Protein AF-A0A8B3B816-F1 (afdb_monomer)

Mean predicted aligned error: 7.4 Å

Radius of gyration: 19.39 Å; Cα contacts (8 Å, |Δi|>4): 134; chains: 1; bounding box: 43×33×67 Å

Nearest PDB structures (foldseek):
  7ane-assembly1_P  TM=3.308E-01  e=9.826E-01  Leishmania major
  7z15-assembly1_A  TM=2.293E-01  e=8.675E-01  Escherichia coli
  4xb6-assembly1_E  TM=2.740E-01  e=2.503E+00  Escherichia coli str. K-12 substr. MG1655
  7z19-assembly1_A  TM=1.870E-01  e=2.352E+00  Escherichia coli

Foldseek 3Di:
DLVVLLVVQLVVQLVQCVQQPHDPVRSVCQSVFHKDKDFAWTADPVVRDIDTDGIWIWGWDQDPVHNSHIAIDTNNHGPNVVVVVRVVVVVVVVPPPPPPPPPDDDD

Solvent-accessible surface area (backbone atoms only — not comparable to full-atom values): 6264 Å² total; per-residue (Å²): 137,77,62,63,63,50,52,54,38,47,52,52,49,44,53,49,33,47,66,26,58,45,52,73,70,56,28,55,38,30,68,73,51,35,74,43,81,49,62,47,69,37,41,35,77,95,73,75,43,72,48,77,43,86,69,43,44,32,32,44,40,65,34,91,92,42,79,72,42,68,36,58,18,46,72,88,36,51,44,68,62,52,50,52,50,55,50,51,54,55,52,51,65,68,66,52,75,79,71,75,75,83,74,76,84,79,132

pLDDT: mean 88.68, std 13.54, range [46.62, 98.25]

Structure (mmCIF, N/CA/C/O backbone):
data_AF-A0A8B3B816-F1
#
_entry.id   AF-A0A8B3B816-F1
#
loop_
_atom_site.group_PDB
_atom_site.id
_atom_site.type_symbol
_atom_site.label_atom_id
_atom_site.label_alt_id
_atom_site.label_comp_id
_atom_site.label_asym_id
_atom_site.label_entity_id
_atom_site.label_seq_id
_atom_site.pdbx_PDB_ins_code
_atom_site.Cartn_x
_atom_site.Cartn_y
_atom_site.Cartn_z
_atom_site.occupancy
_atom_site.B_iso_or_equiv
_atom_site.auth_seq_id
_atom_site.auth_comp_id
_atom_site.auth_asym_id
_atom_site.auth_atom_id
_atom_site.pdbx_PDB_model_num
ATOM 1 N N . ALA A 1 1 ? 21.662 -11.312 -18.062 1.00 54.84 1 ALA A N 1
ATOM 2 C CA . ALA A 1 1 ? 20.240 -11.579 -17.762 1.00 54.84 1 ALA A CA 1
ATOM 3 C C . ALA A 1 1 ? 19.806 -10.797 -16.513 1.00 54.84 1 ALA A C 1
ATOM 5 O O . ALA A 1 1 ? 19.791 -11.349 -15.425 1.00 54.84 1 ALA A O 1
ATOM 6 N N . ALA A 1 2 ? 19.502 -9.498 -16.646 1.00 60.59 2 ALA A N 1
ATOM 7 C CA . ALA A 1 2 ? 19.132 -8.623 -15.516 1.00 60.59 2 ALA A CA 1
ATOM 8 C C . ALA A 1 2 ? 17.618 -8.328 -15.428 1.00 60.59 2 ALA A C 1
ATOM 10 O O . ALA A 1 2 ? 17.168 -7.636 -14.524 1.00 60.59 2 ALA A O 1
ATOM 11 N N . TRP A 1 3 ? 16.824 -8.850 -16.369 1.00 60.44 3 TRP A N 1
ATOM 12 C CA . TRP A 1 3 ? 15.391 -8.552 -16.484 1.00 60.44 3 TRP A CA 1
ATOM 13 C C . TRP A 1 3 ? 14.519 -9.408 -15.548 1.00 60.44 3 TRP A C 1
ATOM 15 O O . TRP A 1 3 ? 13.462 -8.983 -15.093 1.00 60.44 3 TRP A O 1
ATOM 25 N N . PHE A 1 4 ? 14.995 -10.610 -15.211 1.00 61.72 4 PHE A N 1
ATOM 26 C CA . PHE A 1 4 ? 14.245 -11.593 -14.430 1.00 61.72 4 PHE A CA 1
ATOM 27 C C . PHE A 1 4 ? 13.989 -11.184 -12.962 1.00 61.72 4 PHE A C 1
ATOM 29 O O . PHE A 1 4 ? 12.863 -11.376 -12.500 1.00 61.72 4 PHE A O 1
ATOM 36 N N . PRO A 1 5 ? 14.950 -10.574 -12.229 1.00 73.88 5 PRO A N 1
ATOM 37 C CA . PRO A 1 5 ? 14.694 -10.067 -10.878 1.0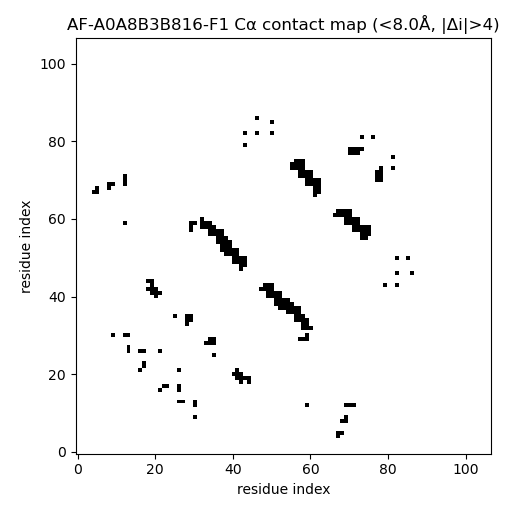0 73.88 5 PRO A CA 1
ATOM 38 C C . PRO A 1 5 ? 13.632 -8.960 -10.858 1.00 73.88 5 PRO A C 1
ATOM 40 O O . PRO A 1 5 ? 12.726 -8.987 -10.032 1.00 73.88 5 PRO A O 1
ATOM 43 N N . TYR A 1 6 ? 13.689 -8.035 -11.821 1.00 81.75 6 TYR A N 1
ATOM 44 C CA . TYR A 1 6 ? 12.742 -6.923 -11.919 1.00 81.75 6 TYR A CA 1
ATOM 45 C C . TYR A 1 6 ? 11.317 -7.395 -12.237 1.00 81.75 6 TYR A C 1
ATOM 47 O O . TYR A 1 6 ? 10.359 -6.930 -11.626 1.00 81.75 6 TYR A O 1
ATOM 55 N N . PHE A 1 7 ? 11.168 -8.368 -13.142 1.00 87.25 7 PHE A N 1
ATOM 56 C CA . PHE A 1 7 ? 9.863 -8.949 -13.463 1.00 87.25 7 PHE A CA 1
ATOM 57 C C . PHE A 1 7 ? 9.222 -9.654 -12.256 1.00 87.25 7 PHE A C 1
ATOM 59 O O . PHE A 1 7 ? 8.031 -9.484 -12.003 1.00 87.25 7 PHE A O 1
ATOM 66 N N . ARG A 1 8 ? 10.012 -10.398 -11.467 1.00 91.06 8 ARG A N 1
ATOM 67 C CA . ARG A 1 8 ? 9.527 -11.024 -10.225 1.00 91.06 8 ARG A CA 1
ATOM 68 C C . ARG A 1 8 ? 9.029 -9.989 -9.217 1.00 91.06 8 ARG A C 1
ATOM 70 O O . ARG A 1 8 ? 7.962 -10.173 -8.638 1.00 91.06 8 ARG A O 1
ATOM 77 N N . GLU A 1 9 ? 9.763 -8.894 -9.044 1.00 92.38 9 GLU A N 1
ATOM 78 C CA . GLU A 1 9 ? 9.357 -7.809 -8.146 1.00 92.38 9 GLU A CA 1
ATOM 79 C C . GLU A 1 9 ? 8.103 -7.080 -8.633 1.00 92.38 9 GLU A C 1
ATOM 81 O O . GLU A 1 9 ? 7.237 -6.729 -7.834 1.00 92.38 9 GLU A O 1
ATOM 86 N N . MET A 1 10 ? 7.956 -6.917 -9.946 1.00 92.12 10 MET A N 1
ATOM 87 C CA . MET A 1 10 ? 6.758 -6.343 -10.550 1.00 92.12 10 MET A CA 1
ATOM 88 C C . MET A 1 10 ? 5.509 -7.192 -10.258 1.00 92.12 10 MET A C 1
ATOM 90 O O . MET A 1 10 ? 4.499 -6.652 -9.810 1.00 92.12 10 MET A O 1
ATOM 94 N N . LEU A 1 11 ? 5.599 -8.520 -10.415 1.00 94.62 11 LEU A N 1
ATOM 95 C CA . LEU A 1 11 ? 4.515 -9.448 -10.060 1.00 94.62 11 LEU A CA 1
ATOM 96 C C . LEU A 1 11 ? 4.199 -9.428 -8.558 1.00 94.62 11 LEU A C 1
ATOM 98 O O . LEU A 1 11 ? 3.035 -9.496 -8.163 1.00 94.62 11 LEU A O 1
ATOM 102 N N . ARG A 1 12 ? 5.222 -9.306 -7.700 1.00 95.38 12 ARG A N 1
ATOM 103 C CA . ARG A 1 12 ? 5.025 -9.179 -6.249 1.00 95.38 12 ARG A CA 1
ATOM 104 C C . ARG A 1 12 ? 4.221 -7.925 -5.904 1.00 95.38 12 ARG A C 1
ATOM 106 O O . ARG A 1 12 ? 3.309 -7.995 -5.083 1.00 95.38 12 ARG A O 1
ATOM 113 N N . ILE A 1 13 ? 4.540 -6.796 -6.535 1.00 96.25 13 ILE A N 1
ATOM 114 C CA . ILE A 1 13 ? 3.805 -5.539 -6.359 1.00 96.25 13 ILE A CA 1
ATOM 115 C C . ILE A 1 13 ? 2.378 -5.641 -6.894 1.00 96.25 13 ILE A C 1
ATOM 117 O O . ILE A 1 13 ? 1.457 -5.163 -6.236 1.00 96.25 13 ILE A O 1
ATOM 121 N N . GLU A 1 14 ? 2.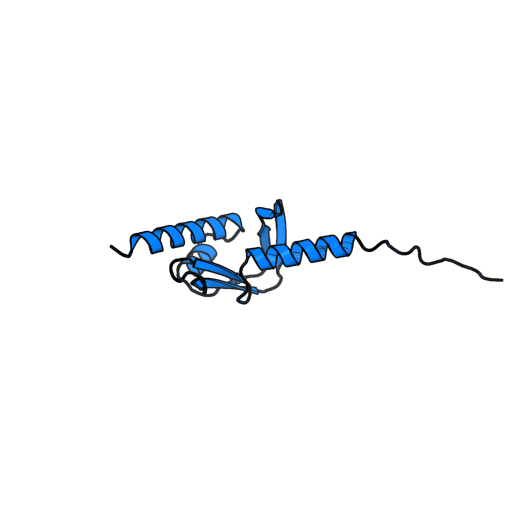177 -6.276 -8.046 1.00 97.19 14 GLU A N 1
ATOM 122 C CA . GLU A 1 14 ? 0.845 -6.501 -8.608 1.00 97.19 14 GLU A CA 1
ATOM 123 C C . GLU A 1 14 ? -0.051 -7.286 -7.639 1.00 97.19 14 GLU A C 1
ATOM 125 O O . GLU A 1 14 ? -1.160 -6.848 -7.323 1.00 97.19 14 GLU A O 1
ATOM 130 N N . ASN A 1 15 ? 0.459 -8.396 -7.098 1.00 97.56 15 ASN A N 1
ATOM 131 C CA . ASN A 1 15 ? -0.256 -9.202 -6.108 1.00 97.56 15 ASN A CA 1
ATOM 132 C C . ASN A 1 15 ? -0.552 -8.409 -4.829 1.00 97.56 15 ASN A C 1
ATOM 134 O O . ASN A 1 15 ? -1.668 -8.472 -4.316 1.00 97.56 15 ASN A O 1
ATOM 138 N N . LEU A 1 16 ? 0.415 -7.622 -4.344 1.00 97.56 16 LEU A N 1
ATOM 139 C CA . LEU A 1 16 ? 0.229 -6.756 -3.180 1.00 97.56 16 LEU A CA 1
ATOM 140 C C . LEU A 1 16 ? -0.872 -5.711 -3.412 1.00 97.56 16 LEU A C 1
ATOM 142 O O . LEU A 1 16 ? -1.697 -5.490 -2.529 1.00 97.56 16 LEU A O 1
ATOM 146 N N . CYS A 1 17 ? -0.916 -5.079 -4.589 1.00 97.94 17 CYS A N 1
ATOM 147 C CA . CYS A 1 17 ? -1.941 -4.081 -4.899 1.00 97.94 17 CYS A CA 1
ATOM 148 C C . CYS A 1 17 ? -3.348 -4.694 -4.860 1.00 97.94 17 CYS A C 1
ATOM 150 O O . CYS A 1 17 ? -4.246 -4.135 -4.228 1.00 97.94 17 CYS A O 1
ATOM 152 N N . ARG A 1 18 ? -3.519 -5.876 -5.466 1.00 97.44 18 ARG A N 1
ATOM 153 C CA . ARG A 1 18 ? -4.793 -6.609 -5.444 1.00 97.44 18 ARG A CA 1
ATOM 154 C C . ARG A 1 18 ? -5.190 -7.028 -4.028 1.00 97.44 18 ARG A C 1
ATOM 156 O O . ARG A 1 18 ? -6.345 -6.863 -3.655 1.00 97.44 18 ARG A O 1
ATOM 163 N N . LEU A 1 19 ? -4.236 -7.517 -3.231 1.00 97.75 19 LEU A N 1
ATOM 164 C CA . LEU A 1 19 ? -4.462 -7.914 -1.836 1.00 97.75 19 LEU A CA 1
ATOM 165 C C . LEU A 1 19 ? -4.943 -6.743 -0.970 1.00 97.75 19 LEU A C 1
ATOM 167 O O . LEU A 1 19 ? -5.841 -6.904 -0.149 1.00 97.75 19 LEU A O 1
ATOM 171 N N . ILE A 1 20 ? -4.363 -5.559 -1.169 1.00 97.12 20 ILE A N 1
ATOM 172 C CA . ILE A 1 20 ? -4.758 -4.336 -0.459 1.00 97.12 20 ILE A CA 1
ATOM 173 C C . ILE A 1 20 ? -6.160 -3.864 -0.880 1.00 97.12 20 ILE A C 1
ATOM 175 O O . ILE A 1 20 ? -6.836 -3.193 -0.099 1.00 97.12 20 ILE A O 1
ATOM 179 N N . GLY A 1 21 ? -6.618 -4.238 -2.076 1.00 96.94 21 GLY A N 1
ATOM 180 C CA . GLY A 1 21 ? -7.953 -3.922 -2.584 1.00 96.94 21 GLY A CA 1
ATOM 181 C C . GLY A 1 21 ? -7.982 -2.924 -3.740 1.00 96.94 21 GLY A C 1
ATOM 182 O O . GLY A 1 21 ? -9.048 -2.385 -4.025 1.00 96.94 21 GLY A O 1
ATOM 183 N N . PHE A 1 22 ? -6.851 -2.670 -4.409 1.00 98.00 22 PHE A N 1
ATOM 184 C CA . PHE A 1 22 ? -6.856 -1.903 -5.656 1.00 98.00 22 PHE A CA 1
ATOM 185 C C . PHE A 1 22 ? -7.467 -2.718 -6.800 1.00 98.00 22 PHE A C 1
ATOM 187 O O . PHE A 1 22 ? -7.204 -3.915 -6.940 1.00 98.00 22 PHE A O 1
ATOM 194 N N . ASP A 1 23 ? -8.233 -2.050 -7.661 1.00 97.50 23 ASP A N 1
ATOM 195 C CA . ASP A 1 23 ? -8.766 -2.653 -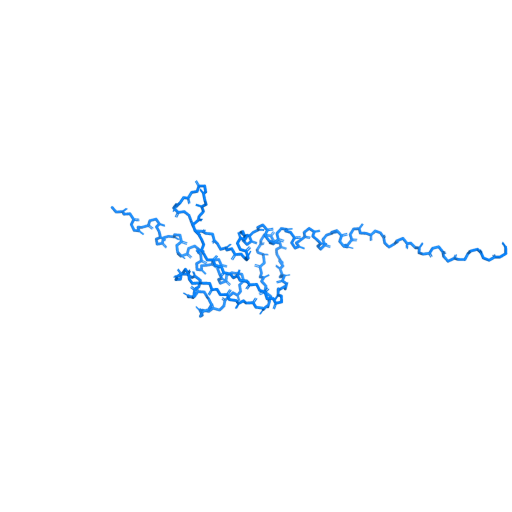8.881 1.00 97.50 23 ASP A CA 1
ATOM 196 C C . ASP A 1 23 ? -7.677 -2.863 -9.953 1.00 97.50 23 ASP A C 1
ATOM 198 O O . ASP A 1 23 ? -6.513 -2.471 -9.802 1.00 97.50 23 ASP A O 1
ATOM 202 N N . GLU A 1 24 ? -8.044 -3.495 -11.069 1.00 96.88 24 GLU A N 1
ATOM 203 C CA . GLU A 1 24 ? -7.113 -3.786 -12.163 1.00 96.88 24 GLU A CA 1
ATOM 204 C C . GLU A 1 24 ? -6.504 -2.523 -12.791 1.00 96.88 24 GLU A C 1
ATOM 206 O O . GLU A 1 24 ? -5.318 -2.507 -13.129 1.00 96.88 24 GLU A O 1
ATOM 211 N N . ARG A 1 25 ? -7.280 -1.441 -12.932 1.00 97.50 2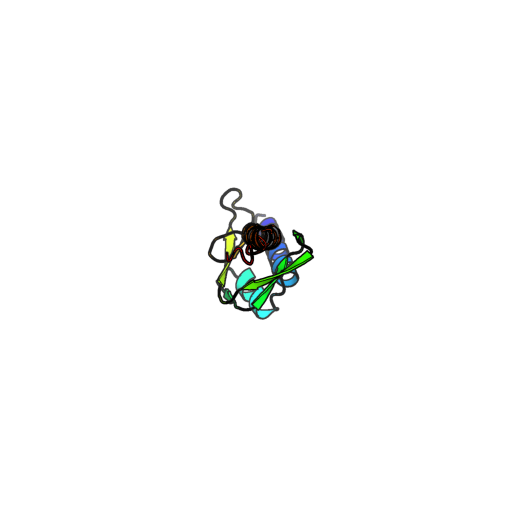5 ARG A N 1
ATOM 212 C CA . ARG A 1 25 ? -6.821 -0.186 -13.554 1.00 97.50 25 ARG A CA 1
ATOM 213 C C . ARG A 1 25 ? -5.862 0.559 -12.630 1.00 97.50 25 ARG A C 1
ATOM 215 O O . ARG A 1 25 ? -4.834 1.076 -13.079 1.00 97.50 25 ARG A O 1
ATOM 222 N N . GLN A 1 26 ? -6.180 0.592 -11.343 1.00 97.75 26 GLN A N 1
ATOM 223 C CA . GLN A 1 26 ? -5.355 1.157 -10.282 1.00 97.75 26 GLN A CA 1
ATOM 224 C C . GLN A 1 26 ? -4.042 0.381 -10.148 1.00 97.75 26 GLN A C 1
ATOM 226 O O . GLN A 1 26 ? -2.961 0.971 -10.204 1.00 97.75 26 GLN A O 1
ATOM 231 N N . THR A 1 27 ? -4.126 -0.949 -10.094 1.00 97.69 27 THR A N 1
ATOM 232 C CA . THR A 1 27 ? -2.963 -1.841 -10.048 1.00 97.69 27 THR A CA 1
ATOM 233 C C . THR A 1 27 ? -2.073 -1.647 -11.274 1.00 97.69 27 THR A C 1
ATOM 235 O O . THR A 1 27 ? -0.870 -1.433 -11.134 1.00 97.69 27 THR A O 1
ATOM 238 N N . ALA A 1 28 ? -2.647 -1.613 -12.481 1.00 96.31 28 ALA A N 1
ATOM 239 C CA . ALA A 1 28 ? -1.889 -1.377 -13.709 1.00 96.31 28 ALA A CA 1
ATOM 240 C C . ALA A 1 28 ? -1.193 -0.005 -13.729 1.00 96.31 28 ALA A C 1
ATOM 242 O O . ALA A 1 28 ? -0.121 0.136 -14.320 1.00 96.31 28 ALA A O 1
ATOM 243 N N . THR A 1 29 ? -1.782 1.012 -13.095 1.00 97.19 29 THR A N 1
ATOM 244 C CA . THR A 1 29 ? -1.182 2.350 -12.976 1.00 97.19 29 THR A CA 1
ATOM 245 C C . THR A 1 29 ? 0.054 2.307 -12.079 1.00 97.19 29 THR A C 1
ATOM 247 O O . THR A 1 29 ? 1.127 2.760 -12.487 1.00 97.19 29 THR A O 1
ATOM 250 N N . LEU A 1 30 ? -0.075 1.684 -10.907 1.00 96.81 30 LEU A N 1
ATOM 251 C CA . LEU A 1 30 ? 0.997 1.546 -9.922 1.00 96.81 30 LEU A CA 1
ATOM 252 C C . LEU A 1 30 ? 2.150 0.677 -10.433 1.00 96.81 30 LEU A C 1
ATOM 254 O O . LEU A 1 30 ? 3.308 1.077 -10.33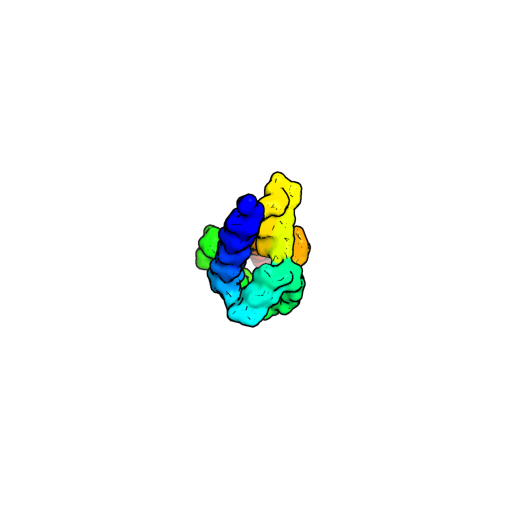8 1.00 96.81 30 LEU A O 1
ATOM 258 N N . VAL A 1 31 ? 1.844 -0.470 -11.042 1.00 93.75 31 VAL A N 1
ATOM 259 C CA . VAL A 1 31 ? 2.836 -1.400 -11.609 1.00 93.75 31 VAL A CA 1
ATOM 260 C C . VAL A 1 31 ? 3.661 -0.744 -12.726 1.00 93.75 31 VAL A C 1
ATOM 262 O O . VAL A 1 31 ? 4.854 -1.007 -12.851 1.00 93.75 31 VAL A O 1
ATOM 265 N N . LYS A 1 32 ? 3.070 0.187 -13.490 1.00 92.31 32 LYS A N 1
ATOM 266 C CA . LYS A 1 32 ? 3.782 1.008 -14.491 1.00 92.31 32 LYS A CA 1
ATOM 267 C C . LYS A 1 32 ? 4.635 2.130 -13.875 1.00 92.31 32 LYS A C 1
ATOM 269 O O . LYS A 1 32 ? 5.197 2.936 -14.616 1.00 92.31 32 LYS A O 1
ATOM 274 N N . GLY A 1 33 ? 4.704 2.223 -12.546 1.00 91.81 33 GLY A N 1
ATOM 275 C CA . GLY A 1 33 ? 5.458 3.240 -11.809 1.00 91.81 33 GLY A CA 1
ATOM 276 C C . GLY A 1 33 ? 4.798 4.620 -11.775 1.00 91.81 33 GLY A C 1
ATOM 277 O O . GLY A 1 33 ? 5.423 5.587 -11.330 1.00 91.81 33 GLY A O 1
ATOM 278 N N . LYS A 1 34 ? 3.549 4.744 -12.244 1.00 95.88 34 LYS A N 1
ATOM 279 C CA . LYS A 1 34 ? 2.821 6.015 -12.222 1.00 95.88 34 LYS A CA 1
ATOM 280 C C . LYS A 1 34 ? 2.186 6.238 -10.848 1.00 95.88 34 LYS A C 1
ATOM 282 O O . LYS A 1 34 ? 1.702 5.279 -10.244 1.00 95.88 34 LYS A O 1
ATOM 287 N N . PRO A 1 35 ? 2.167 7.486 -10.352 1.00 96.62 35 PRO A N 1
ATOM 288 C CA . PRO A 1 35 ? 1.451 7.800 -9.130 1.00 96.62 35 PRO A CA 1
ATOM 289 C C . PRO A 1 35 ? -0.063 7.655 -9.333 1.00 96.62 35 PRO A C 1
ATOM 291 O O . PRO A 1 35 ? -0.582 7.917 -10.420 1.00 96.62 35 PRO A O 1
ATOM 294 N N . LEU A 1 36 ? -0.759 7.263 -8.271 1.00 97.56 36 LEU A N 1
ATOM 295 C CA . LEU A 1 36 ? -2.210 7.125 -8.209 1.00 97.56 36 LEU A CA 1
ATOM 296 C C . LEU A 1 36 ? -2.724 7.878 -6.984 1.00 97.56 36 LEU A C 1
ATOM 298 O O . LEU A 1 36 ? -2.322 7.571 -5.868 1.00 97.56 36 LEU A O 1
ATOM 302 N N . GLU A 1 37 ? -3.633 8.829 -7.164 1.00 97.44 37 GLU A N 1
ATOM 303 C CA . GLU A 1 37 ? -4.400 9.359 -6.037 1.00 97.44 37 GLU A CA 1
ATOM 304 C C . GLU A 1 37 ? -5.600 8.455 -5.769 1.00 97.44 37 GLU A C 1
ATOM 306 O O . GLU A 1 37 ? -6.346 8.120 -6.690 1.00 97.44 37 GLU A O 1
ATOM 311 N N . TYR A 1 38 ? -5.782 8.055 -4.513 1.00 96.81 38 TYR A N 1
ATOM 312 C CA . TYR A 1 38 ? -6.874 7.172 -4.123 1.00 96.81 38 TYR A CA 1
ATOM 313 C C . TYR A 1 38 ? -7.483 7.577 -2.780 1.00 96.81 38 TYR A C 1
ATOM 315 O O . TYR A 1 38 ? -6.793 8.045 -1.871 1.00 96.81 38 TYR A O 1
ATOM 323 N N . ALA A 1 39 ? -8.795 7.374 -2.699 1.00 97.00 39 ALA A N 1
ATOM 324 C CA . ALA A 1 39 ? -9.651 7.585 -1.548 1.00 97.00 39 ALA A CA 1
ATOM 325 C C . ALA A 1 39 ? -10.509 6.329 -1.377 1.00 97.00 39 ALA A C 1
ATOM 327 O O . ALA A 1 39 ? -11.177 5.913 -2.324 1.00 97.00 39 ALA A O 1
ATOM 328 N N . GLY A 1 40 ? -10.489 5.719 -0.197 1.00 96.38 40 GLY A N 1
ATOM 329 C CA . GLY A 1 40 ? -11.234 4.492 0.062 1.00 96.38 40 GLY A CA 1
ATOM 330 C C . GLY A 1 40 ? -10.601 3.620 1.135 1.00 96.38 40 GLY A C 1
ATOM 331 O O . GLY A 1 40 ? -9.783 4.068 1.938 1.00 96.38 40 GLY A O 1
ATOM 332 N N . GLU A 1 41 ? -11.011 2.357 1.160 1.00 97.25 41 GLU A N 1
ATOM 333 C CA . GLU A 1 41 ? -10.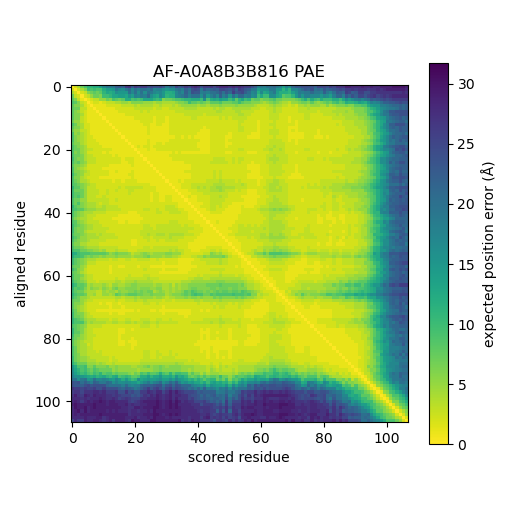501 1.370 2.108 1.00 97.25 41 GLU A CA 1
ATOM 334 C C . GLU A 1 41 ? -9.277 0.641 1.551 1.00 97.25 41 GLU A C 1
ATOM 336 O O . GLU A 1 41 ? -9.189 0.376 0.352 1.00 97.25 41 GLU A O 1
ATOM 341 N N . LEU A 1 42 ? -8.361 0.287 2.450 1.00 97.88 42 LEU A N 1
ATOM 342 C CA . LEU A 1 42 ? -7.157 -0.491 2.182 1.00 97.88 42 LEU A CA 1
ATOM 343 C C . LEU A 1 42 ? -7.088 -1.643 3.181 1.00 97.88 42 LEU A C 1
ATOM 345 O O . LEU A 1 42 ? -7.120 -1.413 4.393 1.00 97.88 42 LEU A O 1
ATOM 349 N N . TYR A 1 43 ? -6.983 -2.873 2.693 1.00 98.25 43 TYR A N 1
ATOM 350 C CA . TYR A 1 43 ? -6.828 -4.057 3.526 1.00 98.25 43 TYR A CA 1
ATOM 351 C C . TYR A 1 43 ? -5.367 -4.255 3.943 1.00 98.25 43 TYR A C 1
ATOM 353 O O . TYR A 1 43 ? -4.460 -4.275 3.113 1.00 98.25 43 TYR A O 1
ATOM 361 N N . SER A 1 44 ? -5.147 -4.413 5.246 1.00 97.50 44 SER A N 1
ATOM 362 C CA . SER A 1 44 ? -3.868 -4.800 5.830 1.00 97.50 44 SER A CA 1
ATOM 363 C C . SER A 1 44 ? -3.920 -6.275 6.190 1.00 97.50 44 SER A C 1
ATOM 365 O O . SER A 1 44 ? -4.607 -6.655 7.139 1.00 97.50 44 SER A O 1
ATOM 367 N N . GLU A 1 45 ? -3.174 -7.096 5.454 1.00 96.12 45 GLU A N 1
ATOM 368 C CA . GLU A 1 45 ? -3.028 -8.518 5.774 1.00 96.12 45 GLU A CA 1
ATOM 369 C C . GLU A 1 45 ? -2.371 -8.713 7.149 1.00 96.12 45 GLU A C 1
ATOM 371 O O . GLU A 1 45 ? -2.877 -9.485 7.958 1.00 96.12 45 GLU A O 1
ATOM 376 N N . GLU A 1 46 ? -1.329 -7.931 7.465 1.00 95.56 46 GLU A N 1
ATOM 377 C CA . GLU A 1 46 ? -0.616 -7.983 8.753 1.00 95.56 46 GLU A CA 1
ATOM 378 C C . GLU A 1 46 ? -1.543 -7.763 9.961 1.00 95.56 46 GLU A C 1
ATOM 380 O O . GLU A 1 46 ? -1.357 -8.365 11.018 1.00 95.56 46 GLU A O 1
ATOM 385 N N . HIS A 1 47 ? -2.556 -6.904 9.821 1.00 95.94 47 HIS A N 1
ATOM 386 C CA . HIS A 1 47 ? -3.486 -6.575 10.905 1.00 95.94 47 HIS A CA 1
ATOM 387 C C . HIS A 1 47 ? -4.875 -7.206 10.741 1.00 95.94 47 HIS A C 1
ATOM 389 O O . HIS A 1 47 ? -5.751 -6.949 11.571 1.00 95.94 47 HIS A O 1
ATOM 395 N N . GLY A 1 48 ? -5.097 -7.984 9.677 1.00 96.12 48 GLY A N 1
ATOM 396 C CA . GLY A 1 48 ? -6.371 -8.637 9.368 1.00 96.12 48 GLY A CA 1
ATOM 397 C C . GLY A 1 48 ? -7.563 -7.679 9.279 1.00 96.12 48 GLY A C 1
ATOM 398 O O . GLY A 1 48 ? -8.673 -8.038 9.671 1.00 96.12 48 GLY A O 1
ATOM 399 N N . ARG A 1 49 ? -7.352 -6.427 8.850 1.00 96.38 49 ARG A N 1
ATOM 400 C CA . ARG A 1 49 ? -8.407 -5.400 8.849 1.00 96.38 49 ARG A CA 1
ATOM 401 C C . ARG A 1 49 ? -8.212 -4.332 7.788 1.00 96.38 49 ARG A C 1
ATOM 403 O O . ARG A 1 49 ? -7.113 -4.134 7.279 1.00 96.38 49 ARG A O 1
ATOM 410 N N . LYS A 1 50 ? -9.286 -3.593 7.513 1.00 97.25 50 LYS A N 1
ATOM 411 C CA . LYS A 1 50 ? -9.257 -2.439 6.617 1.00 97.25 50 LYS A CA 1
ATOM 412 C C . LYS A 1 50 ? -9.001 -1.128 7.356 1.00 97.25 50 LYS A C 1
ATOM 414 O O . LYS A 1 50 ? -9.414 -0.961 8.505 1.00 97.25 50 LYS A O 1
ATOM 419 N N . PHE A 1 51 ? -8.362 -0.202 6.654 1.00 96.69 51 PHE A N 1
ATOM 420 C CA . PHE A 1 51 ? -8.148 1.181 7.063 1.00 96.69 51 PHE A CA 1
ATOM 421 C C . PHE A 1 51 ? -8.619 2.121 5.958 1.00 96.69 51 PHE A C 1
ATOM 423 O O . PHE A 1 51 ? -8.341 1.884 4.785 1.00 96.69 51 PHE A O 1
ATOM 430 N N . THR A 1 52 ? -9.309 3.192 6.332 1.00 96.06 52 THR A N 1
ATOM 431 C CA . THR A 1 52 ? -9.828 4.179 5.381 1.00 96.06 52 THR A CA 1
ATOM 432 C C . THR A 1 52 ? -8.831 5.315 5.192 1.00 96.06 52 THR A C 1
ATOM 434 O O . THR A 1 52 ? -8.246 5.810 6.157 1.00 96.06 52 THR A O 1
ATOM 437 N N . THR A 1 53 ? -8.652 5.751 3.949 1.00 95.31 53 THR A N 1
ATOM 438 C CA . THR A 1 53 ? -7.912 6.962 3.595 1.00 95.31 53 THR A CA 1
ATOM 439 C C . THR A 1 53 ? -8.801 7.888 2.769 1.00 95.31 53 THR A C 1
ATOM 441 O O . THR A 1 53 ? -9.465 7.443 1.838 1.00 95.31 53 THR A O 1
ATOM 444 N N . GLU A 1 54 ? -8.853 9.174 3.124 1.00 92.31 54 GLU A N 1
ATOM 445 C CA . GLU A 1 54 ? -9.703 10.158 2.434 1.00 92.31 54 GLU A CA 1
ATOM 446 C C . GLU A 1 54 ? -9.107 10.617 1.105 1.00 92.31 54 GLU A C 1
ATOM 448 O O . GLU A 1 54 ? -9.839 10.861 0.155 1.00 92.31 54 GLU A O 1
ATOM 453 N N . ARG A 1 55 ? -7.779 10.753 1.040 1.00 94.44 55 ARG A N 1
ATOM 454 C CA . ARG A 1 55 ? -7.018 11.040 -0.177 1.00 94.44 55 ARG A CA 1
ATOM 455 C C . ARG A 1 55 ? -5.541 10.831 0.110 1.00 94.44 55 ARG A C 1
ATOM 457 O O . ARG A 1 55 ? -4.966 11.519 0.956 1.00 94.44 55 ARG A O 1
ATOM 464 N N . ALA A 1 56 ? -4.908 9.918 -0.609 1.00 96.44 56 ALA A N 1
ATOM 465 C CA . ALA A 1 56 ? -3.469 9.740 -0.529 1.00 96.44 56 ALA A CA 1
ATOM 466 C C . ALA A 1 56 ? -2.862 9.414 -1.892 1.00 96.44 56 ALA A C 1
ATOM 468 O O . ALA A 1 56 ? -3.506 8.803 -2.746 1.00 96.44 56 ALA A O 1
ATOM 469 N N . GLY A 1 57 ? -1.615 9.841 -2.086 1.00 97.69 57 GLY A N 1
ATOM 470 C CA . GLY A 1 57 ? -0.835 9.520 -3.272 1.00 97.69 57 GLY A CA 1
ATOM 471 C C . GLY A 1 57 ? -0.110 8.195 -3.089 1.00 97.69 57 GLY A C 1
ATOM 472 O O . GLY A 1 57 ? 0.698 8.050 -2.174 1.00 97.69 57 GLY A O 1
ATOM 473 N N . PHE A 1 58 ? -0.364 7.246 -3.976 1.00 98.00 58 PHE A N 1
ATOM 474 C CA . PHE A 1 58 ? 0.283 5.945 -4.021 1.00 98.00 58 PHE A CA 1
ATOM 475 C C . PHE A 1 58 ? 1.298 5.902 -5.150 1.00 98.00 58 PHE A C 1
ATOM 477 O O . PHE A 1 58 ? 1.045 6.417 -6.237 1.00 98.00 58 PHE A O 1
ATOM 484 N N . GLN A 1 59 ? 2.446 5.279 -4.910 1.00 97.06 59 GLN A N 1
ATOM 485 C CA . GLN A 1 59 ? 3.461 5.080 -5.937 1.00 97.06 59 GLN A CA 1
ATOM 486 C C . GLN A 1 59 ? 4.310 3.852 -5.628 1.00 97.06 59 GLN A C 1
ATOM 488 O O . GLN A 1 59 ? 4.555 3.530 -4.467 1.00 97.06 59 GLN A O 1
ATOM 493 N N . VAL A 1 60 ? 4.795 3.194 -6.677 1.00 96.38 60 VAL A N 1
ATOM 494 C CA . VAL A 1 60 ? 5.800 2.137 -6.568 1.00 96.38 60 VAL A CA 1
ATOM 495 C C . VAL A 1 60 ? 7.180 2.762 -6.733 1.00 96.38 60 VAL A C 1
ATOM 497 O O . VAL A 1 60 ? 7.477 3.365 -7.763 1.00 96.38 60 VAL A O 1
ATOM 500 N N . LEU A 1 61 ? 8.011 2.642 -5.703 1.00 93.19 61 LEU A N 1
ATOM 501 C CA . LEU A 1 61 ? 9.365 3.192 -5.651 1.00 93.19 61 LEU A CA 1
ATOM 502 C C . LEU A 1 61 ? 10.387 2.062 -5.539 1.00 93.19 61 LEU A C 1
ATOM 504 O O . LEU A 1 61 ? 10.051 0.962 -5.111 1.00 93.19 61 LEU A O 1
ATOM 508 N N . LYS A 1 62 ? 11.643 2.324 -5.906 1.00 91.69 62 LYS A N 1
ATOM 509 C CA . LYS A 1 62 ? 12.739 1.411 -5.562 1.00 91.69 62 LYS A CA 1
ATOM 510 C C . LYS A 1 62 ? 13.040 1.524 -4.074 1.00 91.69 62 LYS A C 1
ATOM 512 O O . LYS A 1 62 ? 13.012 2.628 -3.530 1.00 91.69 62 LYS A O 1
ATOM 517 N N . ASP A 1 63 ? 13.335 0.397 -3.444 1.00 89.19 63 ASP A N 1
ATOM 518 C CA . ASP A 1 63 ? 13.817 0.392 -2.071 1.00 89.19 63 ASP A CA 1
ATOM 519 C C . ASP A 1 63 ? 15.182 1.120 -2.004 1.00 89.19 63 ASP A C 1
ATOM 521 O O . ASP A 1 63 ? 16.057 0.866 -2.840 1.00 89.19 63 ASP A O 1
ATOM 525 N N . PRO A 1 64 ? 15.371 2.071 -1.070 1.00 84.06 64 PRO A N 1
ATOM 526 C CA . PRO A 1 64 ? 16.605 2.850 -0.979 1.00 84.06 64 PRO A CA 1
ATOM 527 C C . PRO A 1 64 ? 17.795 2.035 -0.452 1.00 84.06 64 PRO A C 1
ATOM 529 O O . PRO A 1 64 ? 18.940 2.394 -0.716 1.00 84.06 64 PRO A O 1
ATOM 532 N N . THR A 1 65 ? 17.534 0.957 0.289 1.00 88.88 65 THR A N 1
ATOM 533 C CA . THR A 1 65 ? 18.542 0.025 0.815 1.00 88.88 65 THR A CA 1
ATOM 534 C C . THR A 1 65 ? 18.840 -1.126 -0.142 1.00 88.88 65 THR A C 1
ATOM 536 O O . THR A 1 65 ? 19.950 -1.653 -0.131 1.00 88.88 65 THR A O 1
ATOM 539 N N . ASP A 1 66 ? 17.888 -1.493 -0.999 1.00 86.81 66 ASP A N 1
ATOM 540 C CA . ASP A 1 66 ? 18.045 -2.534 -2.013 1.00 86.81 66 ASP A CA 1
ATOM 541 C C . ASP A 1 66 ? 17.410 -2.103 -3.342 1.00 86.81 66 ASP A C 1
ATOM 543 O O . ASP A 1 66 ? 16.237 -2.347 -3.612 1.00 86.81 66 ASP A O 1
ATOM 547 N N . GLY A 1 67 ? 18.209 -1.509 -4.232 1.00 83.56 67 GLY A N 1
ATOM 548 C CA . GLY A 1 67 ? 17.730 -0.987 -5.518 1.00 83.56 67 GLY A CA 1
ATOM 549 C C . GLY A 1 67 ? 17.142 -2.030 -6.484 1.00 83.56 67 GLY A C 1
ATOM 550 O O . GLY A 1 67 ? 16.669 -1.650 -7.562 1.00 83.56 67 GLY A O 1
ATOM 551 N N . THR A 1 68 ? 17.175 -3.321 -6.131 1.00 86.50 68 THR A N 1
ATOM 552 C CA . THR A 1 68 ? 16.496 -4.391 -6.874 1.00 86.50 68 THR A CA 1
ATOM 553 C C . THR A 1 68 ? 15.040 -4.578 -6.453 1.00 86.50 68 THR A C 1
ATOM 555 O O . THR A 1 68 ? 14.258 -5.091 -7.251 1.00 86.50 68 THR A O 1
ATOM 558 N N . LYS A 1 69 ? 14.662 -4.125 -5.251 1.00 91.31 69 LYS A N 1
ATOM 559 C CA . LYS A 1 69 ? 13.320 -4.279 -4.688 1.00 91.31 69 LYS A CA 1
ATOM 560 C C . LYS A 1 69 ? 12.420 -3.097 -4.997 1.00 91.31 69 LYS A C 1
ATOM 562 O O . LYS A 1 69 ? 12.861 -1.951 -5.098 1.00 91.31 69 LYS A O 1
ATOM 567 N N . LEU A 1 70 ? 11.129 -3.389 -5.108 1.00 94.00 70 LEU A N 1
ATOM 568 C CA . LEU A 1 70 ? 10.081 -2.386 -5.279 1.00 94.00 70 LEU A CA 1
ATOM 569 C C . LEU A 1 70 ? 9.240 -2.246 -4.006 1.00 94.00 70 LEU A C 1
ATOM 571 O O . LEU A 1 70 ? 8.939 -3.220 -3.325 1.00 94.00 70 LEU A O 1
ATOM 575 N N . VAL A 1 71 ? 8.809 -1.038 -3.677 1.00 95.50 71 VAL A N 1
ATOM 576 C CA . VAL A 1 71 ? 7.996 -0.753 -2.493 1.00 95.50 71 VAL A CA 1
ATOM 577 C C . VAL A 1 71 ? 6.772 0.031 -2.924 1.00 95.50 71 VAL A C 1
ATOM 579 O O . VAL A 1 71 ? 6.891 1.074 -3.566 1.00 95.50 71 VAL A O 1
ATOM 582 N N . LEU A 1 72 ? 5.589 -0.469 -2.566 1.00 97.50 72 LEU A N 1
ATOM 583 C CA . LEU A 1 72 ? 4.367 0.319 -2.641 1.00 97.50 72 LEU A CA 1
ATOM 584 C C . LEU A 1 72 ? 4.360 1.310 -1.476 1.00 97.50 72 LEU A C 1
ATOM 586 O O . LEU A 1 72 ? 4.405 0.912 -0.309 1.00 97.50 72 LEU A O 1
ATOM 590 N N . SER A 1 73 ? 4.275 2.589 -1.809 1.00 97.38 73 SER A N 1
ATOM 591 C CA . SER A 1 73 ? 4.324 3.687 -0.855 1.00 97.38 73 SER A CA 1
ATOM 592 C C . SER A 1 73 ? 3.068 4.539 -0.934 1.00 97.38 73 SER A C 1
ATOM 594 O O . SER A 1 73 ? 2.563 4.805 -2.020 1.00 97.38 73 SER A O 1
ATOM 596 N N . ILE A 1 74 ? 2.614 5.016 0.220 1.00 97.38 74 ILE A N 1
ATOM 597 C CA . ILE A 1 74 ? 1.549 5.995 0.413 1.00 97.38 74 ILE A CA 1
ATOM 598 C C . ILE A 1 74 ? 2.174 7.290 0.943 1.00 97.38 74 ILE A C 1
ATOM 600 O O . ILE A 1 74 ? 2.839 7.294 1.975 1.00 97.38 74 ILE A O 1
ATOM 604 N N . ASN A 1 75 ? 2.029 8.397 0.216 1.00 94.94 75 ASN A N 1
ATOM 605 C CA . ASN A 1 75 ? 2.665 9.685 0.517 1.00 94.94 75 ASN A CA 1
ATOM 606 C C . ASN A 1 75 ? 4.171 9.546 0.826 1.00 94.94 75 ASN A C 1
ATOM 608 O O . ASN A 1 75 ? 4.673 10.104 1.800 1.00 94.94 75 ASN A O 1
ATOM 612 N N . ARG A 1 76 ? 4.888 8.774 -0.009 1.00 92.00 76 ARG A N 1
ATOM 613 C CA . ARG A 1 76 ? 6.326 8.437 0.118 1.00 92.00 76 ARG A CA 1
ATOM 614 C C . ARG A 1 76 ? 6.711 7.593 1.342 1.00 92.00 76 ARG A C 1
ATOM 616 O O . ARG A 1 76 ? 7.896 7.372 1.560 1.00 92.00 76 ARG A O 1
ATOM 623 N N . LYS A 1 77 ? 5.741 7.085 2.100 1.00 95.69 77 LYS A N 1
ATOM 624 C CA . LYS A 1 77 ? 5.955 6.135 3.194 1.00 95.69 77 LYS A CA 1
ATOM 625 C C . LYS A 1 77 ? 5.616 4.716 2.733 1.00 95.69 77 LYS A C 1
ATOM 627 O O . LYS A 1 77 ? 4.562 4.560 2.119 1.00 95.69 77 LYS A O 1
ATOM 632 N N . PRO A 1 78 ? 6.427 3.687 3.025 1.00 96.31 78 PRO A N 1
ATOM 633 C CA . PRO A 1 78 ? 6.062 2.299 2.749 1.00 96.31 78 PRO A CA 1
ATOM 634 C C . PRO A 1 78 ? 4.678 1.948 3.310 1.00 96.31 78 PRO A C 1
ATOM 636 O O . PRO A 1 78 ? 4.345 2.299 4.444 1.00 96.31 78 PRO A O 1
ATOM 639 N N . ILE A 1 79 ? 3.863 1.234 2.531 1.00 96.56 79 ILE A N 1
ATOM 640 C CA . ILE A 1 79 ? 2.470 0.945 2.908 1.00 96.56 79 ILE A CA 1
ATOM 641 C C . ILE A 1 79 ? 2.353 0.157 4.223 1.00 96.56 79 ILE A C 1
ATOM 643 O O . ILE A 1 79 ? 1.446 0.412 5.013 1.00 96.56 79 ILE A O 1
ATOM 647 N N . ALA A 1 80 ? 3.303 -0.743 4.497 1.00 95.62 80 ALA A N 1
ATOM 648 C CA . ALA A 1 80 ? 3.356 -1.512 5.741 1.00 95.62 80 ALA A CA 1
ATOM 649 C C . ALA A 1 80 ? 3.552 -0.606 6.969 1.00 95.62 80 ALA A C 1
ATOM 651 O O . ALA A 1 80 ? 2.849 -0.744 7.968 1.00 95.62 80 ALA A O 1
ATOM 652 N N . GLU A 1 81 ? 4.446 0.384 6.878 1.00 96.81 81 GLU A N 1
ATOM 653 C CA . GLU A 1 81 ? 4.652 1.349 7.963 1.00 96.81 81 GLU A CA 1
ATOM 654 C C . GLU A 1 81 ? 3.414 2.214 8.191 1.00 96.81 81 GLU A C 1
ATOM 656 O O . GLU A 1 81 ? 3.034 2.473 9.333 1.00 96.81 81 GLU A O 1
ATOM 661 N N . TRP A 1 82 ? 2.742 2.627 7.115 1.00 97.31 82 TRP A N 1
ATOM 662 C CA . TRP A 1 82 ? 1.491 3.365 7.242 1.00 97.31 82 TRP A CA 1
ATOM 663 C C . TRP A 1 82 ? 0.402 2.535 7.933 1.00 97.31 82 TRP A C 1
ATOM 665 O O . TRP A 1 82 ? -0.269 3.053 8.827 1.00 97.31 82 TRP A O 1
ATOM 675 N N . PHE A 1 83 ? 0.249 1.252 7.583 1.00 97.50 83 PHE A N 1
ATOM 676 C CA . PHE A 1 83 ? -0.698 0.358 8.256 1.00 97.50 83 PHE A CA 1
ATOM 677 C C . PHE A 1 83 ? -0.403 0.224 9.749 1.00 97.50 83 PHE A C 1
ATOM 679 O O . PHE A 1 83 ? -1.317 0.386 10.563 1.00 97.50 83 PHE A O 1
ATOM 686 N N . LYS A 1 84 ? 0.869 0.031 10.110 1.00 97.19 84 LYS A N 1
ATOM 687 C CA . LYS A 1 84 ? 1.316 -0.021 11.504 1.00 97.19 84 LYS A CA 1
ATOM 688 C C . LYS A 1 84 ? 0.934 1.243 12.272 1.00 97.19 84 LYS A C 1
ATOM 690 O O . LYS A 1 84 ? 0.418 1.162 13.385 1.00 97.19 84 LYS A O 1
ATOM 695 N N . GLU A 1 85 ? 1.132 2.419 11.677 1.00 96.25 85 GLU A N 1
ATOM 696 C CA . GLU A 1 85 ? 0.733 3.688 12.292 1.00 96.25 85 GLU A CA 1
ATOM 697 C C . GLU A 1 85 ? -0.781 3.804 12.486 1.00 96.25 85 GLU A C 1
ATOM 699 O O . GLU A 1 85 ? -1.226 4.248 13.547 1.00 96.25 85 GLU A O 1
ATOM 704 N N . GLN A 1 86 ? -1.586 3.411 11.491 1.00 95.44 86 GLN A N 1
ATOM 705 C CA . GLN A 1 86 ? -3.045 3.437 11.638 1.00 95.44 86 GLN A CA 1
ATOM 706 C C . GLN A 1 86 ? -3.518 2.460 12.719 1.00 95.44 86 GLN A C 1
ATOM 708 O O . GLN A 1 86 ? -4.404 2.789 13.512 1.00 95.44 86 GLN A O 1
ATOM 713 N N . PHE A 1 87 ? -2.907 1.277 12.792 1.00 95.06 87 PHE A N 1
ATOM 714 C CA . PHE A 1 87 ? -3.228 0.274 13.799 1.00 95.06 87 PHE A CA 1
ATOM 715 C C . PHE A 1 87 ? -2.879 0.742 15.214 1.00 95.06 87 PHE A C 1
ATOM 717 O O . PHE A 1 87 ? -3.700 0.626 16.125 1.00 95.06 87 PHE A O 1
ATOM 724 N N . GLU A 1 88 ? -1.702 1.335 15.410 1.00 94.94 88 GLU A N 1
ATOM 725 C CA . GLU A 1 88 ? -1.298 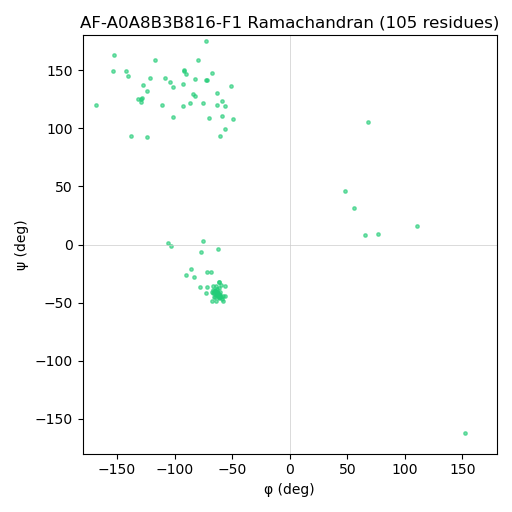1.852 16.719 1.00 94.94 88 GLU A CA 1
ATOM 726 C C . GLU A 1 88 ? -2.167 3.034 17.170 1.00 94.94 88 GLU A C 1
ATOM 728 O O . GLU A 1 88 ? -2.592 3.067 18.327 1.00 94.94 88 GLU A O 1
ATOM 733 N N . LYS A 1 89 ? -2.546 3.949 16.264 1.00 92.62 89 LYS A N 1
ATOM 734 C CA . LYS A 1 89 ? -3.526 5.011 16.573 1.00 92.62 89 LYS A CA 1
ATOM 735 C C . LYS A 1 89 ? -4.856 4.431 17.046 1.00 92.62 89 LYS A C 1
ATOM 737 O O . LYS A 1 89 ? -5.420 4.890 18.042 1.00 92.62 89 LYS A O 1
ATOM 742 N N . LEU A 1 90 ? -5.342 3.395 16.365 1.00 89.00 90 LEU A N 1
ATOM 743 C CA . LEU A 1 90 ? -6.572 2.714 16.746 1.00 89.00 90 LEU A CA 1
ATOM 744 C C . LEU A 1 90 ? -6.462 2.081 18.142 1.00 89.00 90 LEU A C 1
ATOM 746 O O . LEU A 1 90 ? -7.354 2.263 18.971 1.00 89.00 90 LEU A O 1
ATOM 750 N N . ARG A 1 91 ? -5.353 1.392 18.444 1.00 88.12 91 ARG A N 1
ATOM 751 C CA . ARG A 1 91 ? -5.114 0.799 19.773 1.00 88.12 91 ARG A CA 1
ATOM 752 C C . ARG A 1 91 ? -5.024 1.847 20.876 1.00 88.12 91 ARG A C 1
ATOM 754 O O . ARG A 1 91 ? -5.557 1.622 21.961 1.00 88.12 91 ARG A O 1
ATOM 761 N N . GLN A 1 92 ? -4.365 2.976 20.625 1.00 85.69 92 GLN A N 1
ATOM 762 C CA . GLN A 1 92 ? -4.246 4.059 21.603 1.00 85.69 92 GLN A CA 1
ATOM 763 C C . GLN A 1 92 ? -5.600 4.688 21.933 1.00 85.69 92 GLN A C 1
ATOM 765 O O . GLN A 1 92 ? -5.866 4.959 23.102 1.00 85.69 92 GLN A O 1
ATOM 770 N N . ASN A 1 93 ? -6.473 4.867 20.939 1.00 79.56 93 ASN A N 1
ATOM 771 C CA . ASN A 1 93 ? -7.821 5.391 21.166 1.00 79.56 93 ASN A CA 1
ATOM 772 C C . ASN A 1 93 ? -8.673 4.454 22.036 1.00 79.56 93 ASN A C 1
ATOM 774 O O . ASN A 1 93 ? -9.415 4.933 22.886 1.00 79.56 93 ASN A O 1
ATOM 778 N N . ILE A 1 94 ? -8.513 3.134 21.892 1.00 77.06 94 ILE A N 1
ATOM 779 C CA . ILE A 1 94 ? -9.199 2.134 22.732 1.00 77.06 94 ILE A CA 1
ATOM 780 C C . ILE A 1 94 ? -8.621 2.101 24.155 1.00 77.06 94 ILE A C 1
ATOM 782 O O . ILE A 1 94 ? -9.347 1.906 25.124 1.00 77.06 94 ILE A O 1
ATOM 786 N N . ARG A 1 95 ? -7.303 2.287 24.296 1.00 69.25 95 ARG A N 1
ATOM 787 C CA . A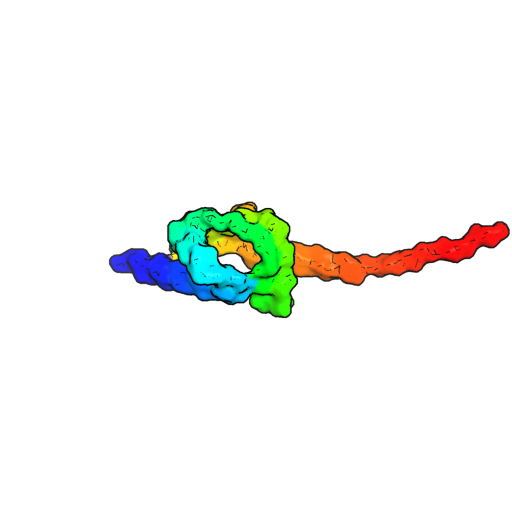RG A 1 95 ? -6.596 2.217 25.585 1.00 69.25 95 ARG A CA 1
ATOM 788 C C . ARG A 1 95 ? -6.757 3.448 26.467 1.00 69.25 95 ARG A C 1
ATOM 790 O O . ARG A 1 95 ? -6.282 3.406 27.597 1.00 69.25 95 ARG A O 1
ATOM 797 N N . ARG A 1 96 ? -7.380 4.534 26.001 1.00 62.25 96 ARG A N 1
ATOM 798 C CA . ARG A 1 96 ? -7.707 5.661 26.881 1.00 62.25 96 ARG A CA 1
ATOM 799 C C . ARG A 1 96 ? -8.824 5.204 27.824 1.00 62.25 96 ARG A C 1
ATOM 801 O O . ARG A 1 96 ? -9.948 5.045 27.349 1.00 62.25 96 ARG A O 1
ATOM 808 N N . PRO A 1 97 ? -8.568 4.991 29.134 1.00 58.59 97 PRO A N 1
ATOM 809 C CA . PRO A 1 97 ? -9.670 4.834 30.062 1.00 58.59 97 PRO A CA 1
ATOM 810 C C . PRO A 1 97 ? -10.493 6.114 29.956 1.00 58.59 97 PRO A C 1
ATOM 812 O O . PRO A 1 97 ? -9.959 7.216 30.107 1.00 58.59 97 PRO A O 1
ATOM 815 N N . ILE A 1 98 ? -11.779 5.973 29.644 1.00 63.16 98 ILE A N 1
ATOM 816 C CA . ILE A 1 98 ? -12.753 7.036 29.855 1.00 63.16 98 ILE A CA 1
ATOM 817 C C . ILE A 1 98 ? -12.632 7.340 31.345 1.00 63.16 98 ILE A C 1
ATOM 819 O O . ILE A 1 98 ? -13.110 6.557 32.165 1.00 63.16 98 ILE A O 1
ATOM 823 N N . GLN A 1 99 ? -11.903 8.396 31.723 1.00 63.81 99 GLN A N 1
ATOM 824 C CA . GLN A 1 99 ? -11.939 8.852 33.105 1.00 63.81 99 GLN A CA 1
ATOM 825 C C . GLN A 1 99 ? -13.417 9.111 33.382 1.00 63.81 99 GLN A C 1
ATOM 827 O O . GLN A 1 99 ? -14.011 9.916 32.657 1.00 63.81 99 GLN A O 1
ATOM 832 N N . PRO A 1 100 ? -14.049 8.422 34.351 1.00 59.38 100 PRO A N 1
ATOM 833 C CA . PRO A 1 100 ? -15.397 8.779 34.727 1.00 59.38 100 PRO A CA 1
ATOM 834 C C . PRO A 1 100 ? -15.316 10.234 35.168 1.00 59.38 100 PRO A C 1
ATOM 836 O O . PRO A 1 100 ? -14.659 10.555 36.161 1.00 59.38 100 PRO A O 1
ATOM 839 N N . GLN A 1 101 ? -15.910 11.116 34.364 1.00 60.78 101 GLN A N 1
ATOM 840 C CA . GLN A 1 101 ? -16.104 12.514 34.695 1.00 60.78 101 GLN A CA 1
ATOM 841 C C . GLN A 1 101 ? -16.710 12.502 36.092 1.00 60.78 101 GLN A C 1
ATOM 843 O O . GLN A 1 101 ? -17.826 12.010 36.268 1.00 60.78 101 GLN A O 1
ATOM 848 N N . ARG A 1 102 ? -15.926 12.909 37.099 1.00 60.94 102 ARG A N 1
ATOM 849 C CA . ARG A 1 102 ? -16.358 12.917 38.495 1.00 60.94 102 ARG A CA 1
ATOM 850 C C . ARG A 1 102 ? -17.566 13.844 38.574 1.00 60.94 102 ARG A C 1
ATOM 852 O O . ARG A 1 102 ? -17.431 15.059 38.665 1.00 60.94 102 ARG A O 1
ATOM 859 N N . LYS A 1 103 ? -18.753 13.250 38.462 1.00 56.00 103 LYS A N 1
ATOM 860 C CA . LYS A 1 103 ? -20.038 13.875 38.733 1.00 56.00 103 LYS A CA 1
ATOM 861 C C . LYS A 1 103 ? -20.039 14.230 40.214 1.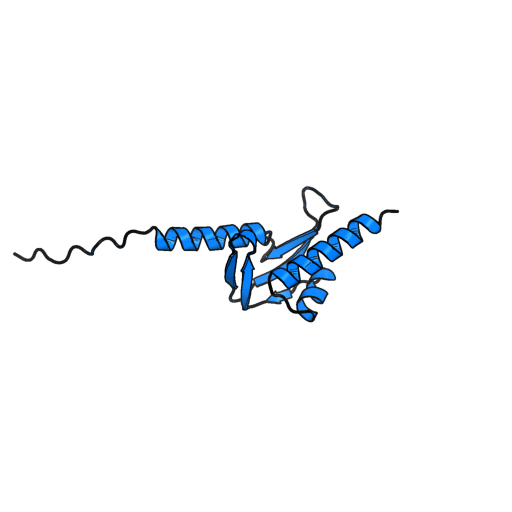00 56.00 103 LYS A C 1
ATOM 863 O O . LYS A 1 103 ? -19.932 13.342 41.049 1.00 56.00 103 LYS A O 1
ATOM 868 N N . GLY A 1 104 ? -20.181 15.523 40.485 1.00 60.41 104 GLY A N 1
ATOM 869 C CA . GLY A 1 104 ? -20.804 16.054 41.690 1.00 60.41 104 GLY A CA 1
ATOM 870 C C . GLY A 1 104 ? -20.060 15.830 43.003 1.00 60.41 104 GLY A C 1
ATOM 871 O O . GLY A 1 104 ? -20.196 14.796 43.645 1.00 60.41 104 GLY A O 1
ATOM 872 N N . ARG A 1 105 ? -19.443 16.896 43.505 1.00 52.88 105 ARG A N 1
ATOM 873 C CA . ARG A 1 105 ? -19.719 17.306 44.884 1.00 52.88 105 ARG A CA 1
ATOM 874 C C . ARG A 1 105 ? -20.185 18.751 44.848 1.00 52.88 105 ARG A C 1
ATOM 876 O O . ARG A 1 105 ? -19.382 19.669 44.764 1.00 52.88 105 ARG A O 1
ATOM 883 N N . GLY A 1 106 ? -21.504 18.899 44.768 1.00 61.94 106 GLY A N 1
ATOM 884 C CA . GLY A 1 106 ? -22.169 20.026 45.399 1.00 61.94 106 GLY A CA 1
ATOM 885 C C . GLY A 1 106 ? -22.317 19.742 46.896 1.00 61.94 106 GLY A C 1
ATOM 886 O O . GLY A 1 106 ? -22.328 18.571 47.292 1.00 61.94 106 GLY A O 1
ATOM 887 N N . ILE A 1 107 ? -22.482 20.839 47.640 1.00 46.62 107 ILE A N 1
ATOM 888 C CA . ILE A 1 107 ? -22.399 21.040 49.099 1.00 46.62 107 ILE A CA 1
ATOM 889 C C . ILE A 1 107 ? -20.968 21.256 49.584 1.00 46.62 107 ILE A C 1
ATOM 891 O O . ILE A 1 107 ? -20.190 20.280 49.658 1.00 46.62 107 ILE A O 1
#

Sequence (107 aa):
AAWFPYFREMLRIENLCRLIGFDERQTATLVKGKPLEYAGELYSEEHGRKFTTERAGFQVLKDPTDGTKLVLSINRKPIAEWFKEQFEKLRQNIRRPIQPQRKGRGI

Secondary structure (DSSP, 8-state):
--HHHHHHHHHHHHHHHHHHT--HHHHHHHHTT--EEEEEEEEETTTTEEEEEEEEEEEEEE-SS-TT-EEEEETTEEHHHHHHHHHHHHHHHHHS-----------

Organism: Parabacteroides distasonis (NCBI:txid823)